Protein AF-A0A1A9BYQ0-F1 (afdb_monomer_lite)

pLDDT: mean 74.85, std 18.42, range [38.62, 95.31]

Structure (mmCIF, N/CA/C/O backbone):
data_AF-A0A1A9BYQ0-F1
#
_entry.id   AF-A0A1A9BYQ0-F1
#
loop_
_atom_site.group_PDB
_atom_site.id
_atom_site.type_symbol
_atom_site.label_atom_id
_atom_site.label_alt_id
_atom_site.label_comp_id
_atom_site.label_asym_id
_atom_site.label_entity_id
_atom_site.label_seq_id
_atom_site.pdbx_PDB_ins_code
_atom_site.Cartn_x
_atom_site.Cartn_y
_atom_site.Cartn_z
_atom_site.occupancy
_atom_site.B_iso_or_equiv
_atom_site.auth_seq_id
_atom_site.auth_comp_id
_atom_site.auth_asym_id
_atom_site.auth_atom_id
_atom_site.pdbx_PDB_model_num
ATOM 1 N N . ASP A 1 1 ? -4.574 -21.625 15.231 1.00 45.34 1 ASP A N 1
ATOM 2 C CA . ASP A 1 1 ? -4.246 -20.216 15.518 1.00 45.34 1 ASP A CA 1
ATOM 3 C C . ASP A 1 1 ? -4.787 -19.283 14.450 1.00 45.34 1 ASP A C 1
ATOM 5 O O . ASP A 1 1 ? -4.085 -18.924 13.515 1.00 45.34 1 ASP A O 1
ATOM 9 N N . ASP A 1 2 ? -6.066 -18.921 14.570 1.00 49.47 2 ASP A N 1
ATOM 10 C CA . ASP A 1 2 ? -6.800 -18.115 13.575 1.00 49.47 2 ASP A CA 1
ATOM 11 C C . ASP A 1 2 ? -6.909 -16.617 13.935 1.00 49.47 2 ASP A C 1
ATOM 13 O O . ASP A 1 2 ? -7.508 -15.817 13.204 1.00 49.47 2 ASP A O 1
ATOM 17 N N . GLU A 1 3 ? -6.277 -16.209 15.036 1.00 58.03 3 GLU A N 1
ATOM 18 C CA . GLU A 1 3 ? -6.452 -14.891 15.655 1.00 58.03 3 GLU A CA 1
ATOM 19 C C . GLU A 1 3 ? -5.211 -13.990 15.553 1.00 58.03 3 GLU A C 1
ATOM 21 O O . GLU A 1 3 ? -4.995 -13.104 16.376 1.00 58.03 3 GLU A O 1
ATOM 26 N N . HIS A 1 4 ? -4.355 -14.172 14.543 1.00 56.97 4 HIS A N 1
ATOM 27 C CA . HIS A 1 4 ? -3.318 -13.167 14.313 1.00 56.97 4 HIS A CA 1
ATOM 28 C C . HIS A 1 4 ? -3.920 -11.931 13.633 1.00 56.97 4 HIS A C 1
ATOM 30 O O . HIS A 1 4 ? -4.096 -11.881 12.413 1.00 56.97 4 HIS A O 1
ATOM 36 N N . VAL A 1 5 ? -4.248 -10.927 14.445 1.00 65.75 5 VAL A N 1
ATOM 37 C CA . VAL A 1 5 ? -4.608 -9.581 13.995 1.00 65.75 5 VAL A CA 1
ATOM 38 C C . VAL A 1 5 ? -3.317 -8.821 13.697 1.00 65.75 5 VAL A C 1
ATOM 40 O O . VAL A 1 5 ? -2.639 -8.328 14.601 1.00 65.75 5 VAL A O 1
ATOM 43 N N . GLY A 1 6 ? -2.963 -8.729 12.414 1.00 82.81 6 GLY A N 1
ATOM 44 C CA . GLY A 1 6 ? -1.803 -7.959 11.977 1.00 82.81 6 GLY A CA 1
ATOM 45 C C . GLY A 1 6 ? -2.012 -6.478 12.288 1.00 82.81 6 GLY A C 1
ATOM 46 O O . GLY A 1 6 ? -2.966 -5.873 11.784 1.00 82.81 6 GLY A O 1
ATOM 47 N N . ARG A 1 7 ? -1.136 -5.911 13.125 1.00 90.25 7 ARG A N 1
ATOM 48 C CA . ARG A 1 7 ? -1.048 -4.466 13.370 1.00 90.25 7 ARG A CA 1
ATOM 49 C C . ARG A 1 7 ? -0.130 -3.830 12.338 1.00 90.25 7 ARG A C 1
ATOM 51 O O . ARG A 1 7 ? 0.960 -4.335 12.079 1.00 90.25 7 ARG A O 1
ATOM 58 N N . VAL A 1 8 ? -0.560 -2.709 11.774 1.00 91.62 8 VAL A N 1
ATOM 59 C CA . VAL A 1 8 ? 0.196 -1.986 10.753 1.00 91.62 8 VAL A CA 1
ATOM 60 C C . VAL A 1 8 ? 0.106 -0.482 10.996 1.00 91.62 8 VAL A C 1
ATOM 62 O O . VAL A 1 8 ? -0.965 0.038 11.299 1.00 91.62 8 VAL A O 1
ATOM 65 N N . SER A 1 9 ? 1.229 0.224 10.891 1.00 92.88 9 SER A N 1
ATOM 66 C CA . SER A 1 9 ? 1.275 1.681 11.040 1.00 92.88 9 SER A CA 1
ATOM 67 C C . SER A 1 9 ? 1.491 2.369 9.695 1.00 92.88 9 SER A C 1
ATOM 69 O O . SER A 1 9 ? 2.138 1.824 8.796 1.00 92.88 9 SER A O 1
ATOM 71 N N . VAL A 1 10 ? 0.976 3.595 9.568 1.00 92.06 10 VAL A N 1
ATOM 72 C CA . VAL A 1 10 ? 1.176 4.444 8.378 1.00 92.06 10 VAL A CA 1
ATOM 73 C C . VAL A 1 10 ? 2.663 4.656 8.105 1.00 92.06 10 VAL A C 1
ATOM 75 O O . VAL A 1 10 ? 3.100 4.558 6.961 1.00 92.06 10 VAL A O 1
ATOM 78 N N . GLN A 1 11 ? 3.445 4.905 9.157 1.00 89.88 11 GLN A N 1
ATOM 79 C CA . GLN A 1 11 ? 4.887 5.111 9.055 1.00 89.88 11 GLN A CA 1
ATOM 80 C C . GLN A 1 11 ? 5.609 3.881 8.510 1.00 89.88 11 GLN A C 1
ATOM 82 O O . GLN A 1 11 ? 6.438 4.018 7.610 1.00 89.88 11 GLN A O 1
ATOM 87 N N . LYS A 1 12 ? 5.272 2.684 9.007 1.00 90.62 12 LYS A N 1
ATOM 88 C CA . LYS A 1 12 ? 5.883 1.447 8.523 1.00 90.62 12 LYS A CA 1
ATOM 89 C C . LYS A 1 12 ? 5.591 1.244 7.037 1.00 90.62 12 LYS A C 1
ATOM 91 O O . LYS A 1 12 ? 6.511 0.980 6.274 1.00 90.62 12 LYS A O 1
ATOM 96 N N . VAL A 1 13 ? 4.338 1.428 6.618 1.00 92.94 13 VAL A N 1
ATOM 97 C CA . VAL A 1 13 ? 3.953 1.262 5.208 1.00 92.94 13 VAL A CA 1
ATOM 98 C C . VAL A 1 13 ? 4.631 2.291 4.307 1.00 92.94 13 VAL A C 1
ATOM 100 O O . VAL A 1 13 ? 5.132 1.919 3.252 1.00 92.94 13 VAL A O 1
ATOM 103 N N . ASP A 1 14 ? 4.698 3.563 4.708 1.00 91.19 14 ASP A N 1
ATOM 104 C CA . ASP A 1 14 ? 5.407 4.590 3.928 1.00 91.19 14 ASP A CA 1
ATOM 105 C C . ASP A 1 14 ? 6.894 4.238 3.741 1.00 91.19 14 ASP A C 1
ATOM 107 O O . ASP A 1 14 ? 7.432 4.363 2.636 1.00 91.19 14 ASP A O 1
ATOM 111 N N . GLY A 1 15 ? 7.541 3.749 4.805 1.00 90.81 15 GLY A N 1
ATOM 112 C CA . GLY A 1 15 ? 8.925 3.278 4.771 1.00 90.81 15 GLY A CA 1
ATOM 113 C C . GLY A 1 15 ? 9.117 2.065 3.859 1.00 90.81 15 GLY A C 1
ATOM 114 O O . GLY A 1 15 ? 9.998 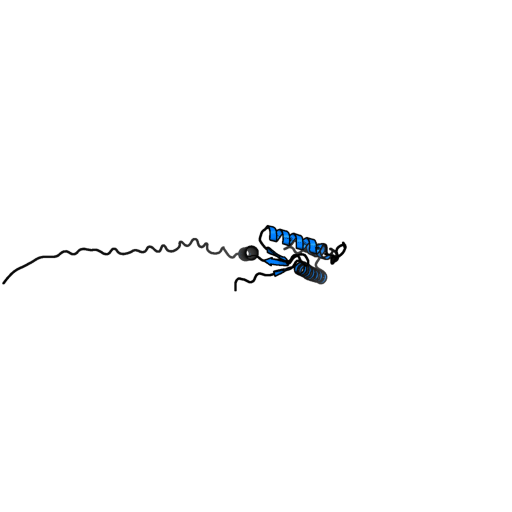2.082 2.998 1.00 90.81 15 GLY A O 1
ATOM 115 N N . ASP A 1 16 ? 8.263 1.051 3.998 1.00 92.75 16 ASP A N 1
ATOM 116 C CA . ASP A 1 16 ? 8.306 -0.170 3.190 1.00 92.75 16 ASP A CA 1
ATOM 117 C C . ASP A 1 16 ? 8.119 0.152 1.698 1.00 92.75 16 ASP A C 1
ATOM 119 O O . ASP A 1 16 ? 8.939 -0.244 0.870 1.00 92.75 16 ASP A O 1
ATOM 123 N N . VAL A 1 17 ? 7.097 0.941 1.338 1.00 92.19 17 VAL A N 1
ATOM 124 C CA . VAL A 1 17 ? 6.837 1.344 -0.058 1.00 92.19 17 VAL A CA 1
ATOM 125 C C . VAL A 1 17 ? 8.043 2.073 -0.648 1.00 92.19 17 VAL A C 1
ATOM 127 O O . VAL A 1 17 ? 8.434 1.805 -1.785 1.00 92.19 17 VAL A O 1
ATOM 130 N N . ARG A 1 18 ? 8.685 2.960 0.120 1.00 90.88 18 ARG A N 1
ATOM 131 C CA . ARG A 1 18 ? 9.8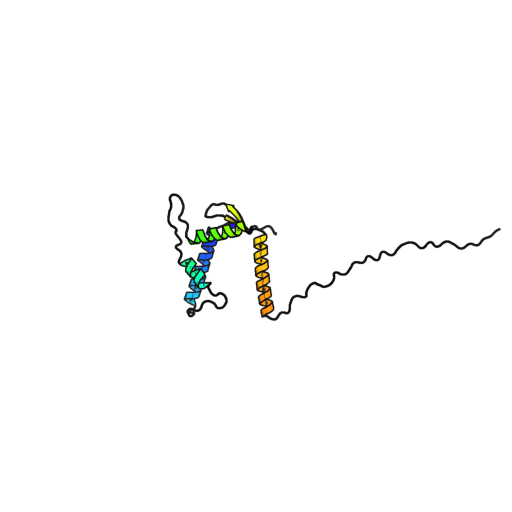94 3.665 -0.323 1.00 90.88 18 ARG A CA 1
ATOM 132 C C . ARG A 1 18 ? 11.085 2.724 -0.507 1.00 90.88 18 ARG A C 1
ATOM 134 O O . ARG A 1 18 ? 11.830 2.876 -1.479 1.00 90.88 18 ARG A O 1
ATOM 141 N N . ALA A 1 19 ? 11.269 1.760 0.393 1.00 91.50 19 ALA A N 1
ATOM 142 C CA . ALA A 1 19 ? 12.321 0.756 0.281 1.00 91.50 19 ALA A CA 1
ATOM 143 C C . ALA A 1 19 ? 12.128 -0.097 -0.981 1.00 91.50 19 ALA A C 1
ATOM 145 O O . ALA A 1 19 ? 13.056 -0.221 -1.784 1.00 91.50 19 ALA A O 1
ATOM 146 N N . TYR A 1 20 ? 10.911 -0.592 -1.222 1.00 93.94 20 TYR A N 1
ATOM 147 C CA . TYR A 1 20 ? 10.590 -1.357 -2.426 1.00 93.94 20 TYR A CA 1
ATOM 148 C C . TYR A 1 20 ? 10.749 -0.530 -3.701 1.00 93.94 20 TYR A C 1
ATOM 150 O O . TYR A 1 20 ? 11.389 -0.993 -4.642 1.00 93.94 20 TYR A O 1
ATOM 158 N N . ALA A 1 21 ? 10.262 0.713 -3.723 1.00 91.06 21 ALA A N 1
ATOM 159 C CA . ALA A 1 21 ? 10.443 1.612 -4.861 1.00 91.06 21 ALA A CA 1
ATOM 160 C C . ALA A 1 21 ? 11.931 1.859 -5.167 1.00 91.06 21 ALA A C 1
ATOM 162 O O . ALA A 1 21 ? 12.327 1.884 -6.328 1.00 91.06 21 ALA A O 1
ATOM 163 N N . THR A 1 22 ? 12.776 1.969 -4.138 1.00 90.88 22 THR A N 1
ATOM 164 C CA . THR A 1 22 ? 14.232 2.109 -4.307 1.00 90.88 22 THR A CA 1
ATOM 165 C C . THR A 1 22 ? 14.858 0.842 -4.895 1.00 90.88 22 THR A C 1
ATOM 167 O O . THR A 1 22 ? 15.740 0.932 -5.745 1.00 90.88 22 THR A O 1
ATOM 170 N N . VAL A 1 23 ? 14.416 -0.346 -4.469 1.00 92.81 23 VAL A N 1
ATOM 171 C CA . VAL A 1 23 ? 14.869 -1.619 -5.056 1.00 92.81 23 VAL A CA 1
ATOM 172 C C . VAL A 1 23 ? 14.459 -1.716 -6.525 1.00 92.81 23 VAL A C 1
ATOM 174 O O . VAL A 1 23 ? 15.276 -2.125 -7.347 1.00 92.81 23 VAL A O 1
ATOM 177 N N . LEU A 1 24 ? 13.230 -1.315 -6.863 1.00 89.69 24 LEU A N 1
ATOM 178 C CA . LEU A 1 24 ? 12.747 -1.282 -8.245 1.00 89.69 24 LEU A CA 1
ATOM 179 C C . LEU A 1 24 ? 13.574 -0.323 -9.104 1.00 89.69 24 LEU A C 1
ATOM 181 O O . LEU A 1 24 ? 14.023 -0.715 -10.175 1.00 89.69 24 LEU A O 1
ATOM 185 N N . GLU A 1 25 ? 13.867 0.878 -8.602 1.00 88.94 25 GLU A N 1
ATOM 186 C CA . GLU A 1 25 ? 14.699 1.853 -9.312 1.00 88.94 25 GLU A CA 1
ATOM 187 C C . GLU A 1 25 ? 16.125 1.332 -9.543 1.00 88.94 25 GLU A C 1
ATOM 189 O O . GLU A 1 25 ? 16.665 1.462 -10.638 1.00 88.94 25 GLU A O 1
ATOM 194 N N . ARG A 1 26 ? 16.726 0.665 -8.547 1.00 89.81 26 ARG A N 1
ATOM 195 C CA . ARG A 1 26 ? 18.048 0.034 -8.705 1.00 89.81 26 ARG A CA 1
ATOM 196 C C . ARG A 1 26 ? 18.038 -1.079 -9.746 1.00 89.81 26 ARG A C 1
ATOM 198 O O . ARG A 1 26 ? 18.989 -1.189 -10.510 1.00 89.81 26 ARG A O 1
ATOM 205 N N . ARG A 1 27 ? 16.993 -1.912 -9.767 1.00 87.81 27 ARG A N 1
ATOM 206 C CA . ARG A 1 27 ? 16.848 -2.984 -10.764 1.00 87.81 27 ARG A CA 1
ATOM 207 C C . ARG A 1 27 ? 16.672 -2.413 -12.166 1.00 87.81 27 ARG A C 1
ATOM 209 O O . ARG A 1 27 ? 17.324 -2.904 -13.075 1.00 87.81 27 ARG A O 1
ATOM 216 N N . ALA A 1 28 ? 15.858 -1.369 -12.317 1.00 84.62 28 ALA A N 1
ATOM 217 C CA . ALA A 1 28 ? 15.671 -0.683 -13.592 1.00 84.62 28 ALA A CA 1
ATOM 218 C C . ALA A 1 28 ? 16.990 -0.077 -14.102 1.00 84.62 28 ALA A C 1
ATOM 220 O O . ALA A 1 28 ? 17.370 -0.317 -15.241 1.00 84.62 28 ALA A O 1
ATOM 221 N N . ALA A 1 29 ? 17.739 0.619 -13.238 1.00 83.81 29 ALA A N 1
ATOM 222 C CA . ALA A 1 29 ? 19.038 1.195 -13.592 1.00 83.81 29 ALA A CA 1
ATOM 223 C C . ALA A 1 29 ? 20.107 0.140 -13.936 1.00 83.81 29 ALA A C 1
ATOM 225 O O . ALA A 1 29 ? 20.970 0.393 -14.767 1.00 83.81 29 ALA A O 1
ATOM 226 N N . ALA A 1 30 ? 20.069 -1.035 -13.297 1.00 83.00 30 ALA A N 1
ATOM 227 C CA . ALA A 1 30 ? 21.029 -2.112 -13.543 1.00 83.00 30 ALA A CA 1
ATOM 228 C C . ALA A 1 30 ? 20.748 -2.910 -14.823 1.00 83.00 30 ALA A C 1
ATOM 230 O O . ALA A 1 30 ? 21.642 -3.594 -15.314 1.00 83.00 30 ALA A O 1
ATOM 231 N N . ALA A 1 31 ? 19.514 -2.879 -15.324 1.00 75.00 31 ALA A N 1
ATOM 232 C CA . ALA A 1 31 ? 19.109 -3.729 -16.431 1.00 75.00 31 ALA A CA 1
ATOM 233 C C . ALA A 1 31 ? 19.443 -3.136 -17.815 1.00 75.00 31 ALA A C 1
ATOM 235 O O . ALA A 1 31 ? 19.342 -3.871 -18.789 1.00 75.00 31 ALA A O 1
ATOM 236 N N . ASP A 1 32 ? 19.822 -1.849 -17.915 1.00 61.41 32 ASP A N 1
ATOM 237 C CA . ASP A 1 32 ? 19.963 -1.096 -19.186 1.00 61.41 32 ASP A CA 1
ATOM 238 C C . ASP A 1 32 ? 18.776 -1.323 -20.146 1.00 61.41 32 ASP A C 1
ATOM 240 O O . ASP A 1 32 ? 18.894 -1.252 -21.367 1.00 61.41 32 ASP A O 1
ATOM 244 N N . VAL A 1 33 ? 17.618 -1.686 -19.579 1.00 57.41 33 VAL A N 1
ATOM 245 C CA . VAL A 1 33 ? 16.425 -2.030 -20.341 1.00 57.41 33 VAL A CA 1
ATOM 246 C C . VAL A 1 33 ? 15.889 -0.722 -20.879 1.00 57.41 33 VAL A C 1
ATOM 248 O O . VAL A 1 33 ? 15.583 0.199 -20.116 1.00 57.41 33 VAL A O 1
ATOM 251 N N . ASP A 1 34 ? 15.830 -0.674 -22.206 1.00 49.66 34 ASP A N 1
ATOM 252 C CA . ASP A 1 34 ? 15.080 0.294 -22.984 1.00 49.66 34 ASP A CA 1
ATOM 253 C C . ASP A 1 34 ? 13.762 0.641 -22.287 1.00 49.66 34 ASP A C 1
ATOM 255 O O . ASP A 1 34 ? 13.154 -0.180 -21.606 1.00 49.66 34 ASP A O 1
ATOM 259 N N . THR A 1 35 ? 13.362 1.889 -22.458 1.00 52.78 35 THR A N 1
ATOM 260 C CA . THR A 1 35 ? 12.422 2.705 -21.678 1.00 52.78 35 THR A CA 1
ATOM 261 C C . THR A 1 35 ? 10.966 2.212 -21.734 1.00 52.78 35 THR A C 1
ATOM 263 O O . THR A 1 35 ? 10.034 3.003 -21.581 1.00 52.78 35 THR A O 1
ATOM 266 N N . ASP A 1 36 ? 10.749 0.926 -21.987 1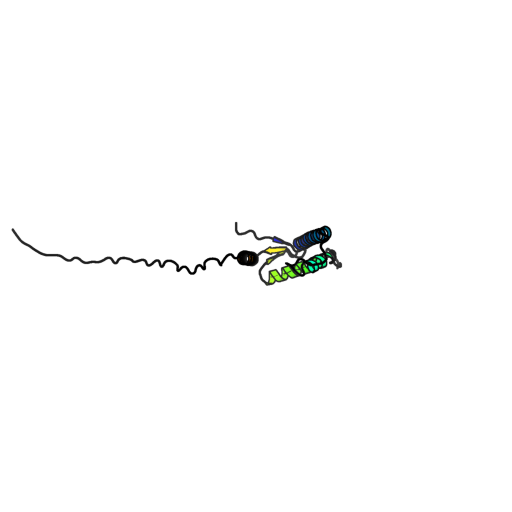.00 52.81 36 ASP A N 1
ATOM 267 C CA . ASP A 1 36 ? 9.444 0.315 -22.092 1.00 52.81 36 ASP A CA 1
ATOM 268 C C . ASP A 1 36 ? 8.987 -0.221 -20.728 1.00 52.81 36 ASP A C 1
ATOM 270 O O . ASP A 1 36 ? 9.636 -1.084 -20.123 1.00 52.81 36 ASP A O 1
ATOM 274 N N . PRO A 1 37 ? 7.845 0.276 -20.217 1.00 56.00 37 PRO A N 1
ATOM 275 C CA . PRO A 1 37 ? 7.296 -0.193 -18.960 1.00 56.00 37 PRO A CA 1
ATOM 276 C C . PRO A 1 37 ? 7.002 -1.698 -19.047 1.00 56.00 37 PRO A C 1
ATOM 278 O O . PRO A 1 37 ? 6.604 -2.191 -20.105 1.00 56.00 37 PRO A O 1
ATOM 281 N N . PRO A 1 38 ? 7.132 -2.447 -17.935 1.00 58.16 38 PRO A N 1
ATOM 282 C CA . PRO A 1 38 ? 6.909 -3.887 -17.934 1.00 58.16 38 PRO A CA 1
ATOM 283 C C . PRO A 1 38 ? 5.535 -4.218 -18.529 1.00 58.16 38 PRO A C 1
ATOM 285 O O . PRO A 1 38 ? 4.510 -3.748 -18.031 1.00 58.16 38 PRO A O 1
ATOM 288 N N . ALA A 1 39 ? 5.517 -5.047 -19.579 1.00 56.03 39 ALA A N 1
ATOM 289 C CA . ALA A 1 39 ? 4.322 -5.355 -20.373 1.00 56.03 39 ALA A CA 1
ATOM 290 C C . ALA A 1 39 ? 3.143 -5.904 -19.541 1.00 56.03 39 ALA A C 1
ATOM 292 O O . ALA A 1 39 ? 1.986 -5.746 -19.920 1.00 56.03 39 ALA A O 1
ATOM 293 N N . GLY A 1 40 ? 3.425 -6.509 -18.380 1.00 61.12 40 GLY A N 1
ATOM 294 C CA . GLY A 1 40 ? 2.417 -7.018 -17.444 1.00 61.12 40 GLY A CA 1
ATOM 295 C C . GLY A 1 40 ? 1.878 -5.998 -16.432 1.00 61.12 40 GLY A C 1
ATOM 296 O O . GLY A 1 40 ? 1.003 -6.336 -15.642 1.00 61.12 40 GLY A O 1
ATOM 297 N N . SER A 1 41 ? 2.398 -4.767 -16.381 1.00 61.62 41 SER A N 1
ATOM 298 C CA . SER A 1 41 ? 1.959 -3.738 -15.421 1.00 61.62 41 SER A CA 1
ATOM 299 C C . SER A 1 41 ? 2.195 -2.313 -15.950 1.00 61.62 41 SER A C 1
ATOM 301 O O . SER A 1 41 ? 3.009 -1.563 -15.391 1.00 61.62 41 SER A O 1
ATOM 303 N N . PRO A 1 42 ? 1.479 -1.906 -17.017 1.00 62.62 42 PRO A N 1
ATOM 304 C CA . PRO A 1 42 ? 1.582 -0.557 -17.560 1.00 62.62 42 PRO A CA 1
ATOM 305 C C . PRO A 1 42 ? 1.234 0.476 -16.477 1.00 62.62 42 PRO A C 1
ATOM 307 O O . PRO A 1 42 ? 0.162 0.446 -15.877 1.00 62.62 42 PRO A O 1
ATOM 310 N N . GLY A 1 43 ? 2.170 1.386 -16.196 1.00 75.00 43 GLY A N 1
ATOM 311 C CA . GLY A 1 43 ? 2.007 2.464 -15.212 1.00 75.00 43 GLY A CA 1
ATOM 312 C C . GLY A 1 43 ? 2.662 2.231 -13.847 1.00 75.00 43 GLY A C 1
ATOM 313 O O . GLY A 1 43 ? 2.811 3.197 -13.097 1.00 75.00 43 GLY A O 1
ATOM 314 N N . LEU A 1 44 ? 3.130 1.016 -13.531 1.00 82.94 44 LEU A N 1
ATOM 315 C CA . LEU A 1 44 ? 3.819 0.743 -12.260 1.00 82.94 44 LEU A CA 1
ATOM 316 C C . LEU A 1 44 ? 5.095 1.593 -12.119 1.00 82.94 44 LEU A C 1
ATOM 318 O O . LEU A 1 44 ? 5.336 2.182 -11.064 1.00 82.94 44 LEU A O 1
ATOM 322 N N . GLU A 1 45 ? 5.840 1.751 -13.216 1.00 83.44 45 GLU A N 1
ATOM 323 C CA . GLU A 1 45 ? 7.049 2.580 -13.286 1.00 83.44 45 GLU A CA 1
ATOM 324 C C . GLU A 1 45 ? 6.796 4.050 -12.992 1.00 83.44 45 GLU A C 1
ATOM 326 O O . GLU A 1 45 ? 7.457 4.663 -12.146 1.00 83.44 45 GLU A O 1
ATOM 331 N N . GLY A 1 46 ? 5.769 4.604 -13.633 1.00 83.69 46 GLY A N 1
ATOM 332 C CA . GLY A 1 46 ? 5.324 5.962 -13.363 1.00 83.69 46 GLY A CA 1
ATOM 333 C C . GLY A 1 46 ? 4.959 6.153 -11.891 1.00 83.69 46 GLY A C 1
ATOM 334 O O . GLY A 1 46 ? 5.307 7.181 -11.304 1.00 83.69 46 GLY A O 1
ATOM 335 N N . LEU A 1 47 ? 4.316 5.155 -11.275 1.00 87.38 47 LEU A N 1
ATOM 336 C CA . LEU A 1 47 ? 3.894 5.198 -9.877 1.00 87.38 47 LEU A CA 1
ATOM 337 C C . LEU A 1 47 ? 5.075 5.164 -8.898 1.00 87.38 47 LEU A C 1
ATOM 339 O O . LEU A 1 47 ? 5.143 6.048 -8.038 1.00 87.38 47 LEU A O 1
ATOM 343 N N . TRP A 1 48 ? 6.020 4.218 -9.011 1.00 88.12 48 TRP A N 1
ATOM 344 C CA . TRP A 1 48 ? 7.144 4.168 -8.060 1.00 88.12 48 TRP A CA 1
ATOM 345 C C . TRP A 1 48 ? 8.072 5.375 -8.219 1.00 88.12 48 TRP A C 1
AT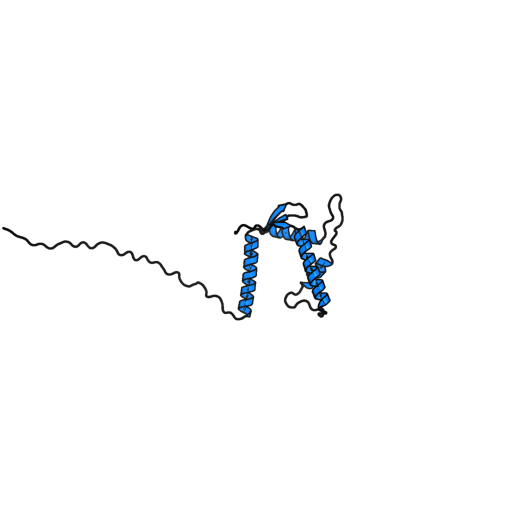OM 347 O O . TRP A 1 48 ? 8.486 5.959 -7.214 1.00 88.12 48 TRP A O 1
ATOM 357 N N . ARG A 1 49 ? 8.322 5.842 -9.452 1.00 88.38 49 ARG A N 1
ATOM 358 C CA . ARG A 1 49 ? 9.110 7.064 -9.686 1.00 88.38 49 ARG A CA 1
ATOM 359 C C . ARG A 1 49 ? 8.406 8.302 -9.139 1.00 88.38 49 ARG A C 1
ATOM 361 O O . ARG A 1 49 ? 9.045 9.152 -8.520 1.00 88.38 49 ARG A O 1
ATOM 368 N N . ALA A 1 50 ? 7.086 8.413 -9.307 1.00 87.25 50 ALA A N 1
ATOM 369 C CA . ALA A 1 50 ? 6.312 9.498 -8.706 1.00 87.25 50 ALA A CA 1
ATOM 370 C C . ALA A 1 50 ? 6.337 9.455 -7.171 1.00 87.25 50 ALA A C 1
ATOM 372 O O . ALA A 1 50 ? 6.367 10.513 -6.538 1.00 87.25 50 ALA A O 1
ATOM 373 N N . TYR A 1 51 ? 6.349 8.262 -6.571 1.00 87.88 51 TYR A N 1
ATOM 374 C CA . TYR A 1 51 ? 6.479 8.092 -5.125 1.00 87.88 51 TYR A CA 1
ATOM 375 C C . TYR A 1 51 ? 7.853 8.551 -4.620 1.00 87.88 51 TYR A C 1
ATOM 377 O O . TYR A 1 51 ? 7.928 9.319 -3.662 1.00 87.88 51 TYR A O 1
ATOM 385 N N . LEU A 1 52 ? 8.934 8.147 -5.299 1.00 87.94 52 LEU A N 1
ATOM 386 C CA . LEU A 1 52 ? 10.306 8.522 -4.941 1.00 87.94 52 LEU A CA 1
ATOM 387 C C . LEU A 1 52 ? 10.568 10.026 -5.084 1.00 87.94 52 LEU A C 1
ATOM 389 O O . LEU A 1 52 ? 11.211 10.605 -4.210 1.00 87.94 52 LEU A O 1
ATOM 393 N N . ARG A 1 53 ? 10.028 10.675 -6.128 1.00 87.12 53 ARG A N 1
ATOM 394 C CA . ARG A 1 53 ? 10.165 12.130 -6.342 1.00 87.12 53 ARG A CA 1
ATOM 395 C C . ARG A 1 53 ? 9.522 12.981 -5.243 1.00 87.12 53 ARG A C 1
ATOM 397 O O . ARG A 1 53 ? 9.879 14.147 -5.091 1.00 87.12 53 ARG A O 1
ATOM 404 N N . ARG A 1 54 ? 8.547 12.451 -4.497 1.00 83.94 54 ARG A N 1
ATOM 405 C CA . ARG A 1 54 ? 7.882 13.204 -3.424 1.00 83.94 54 ARG A CA 1
ATOM 406 C C . ARG A 1 54 ? 8.806 13.327 -2.214 1.00 83.94 54 ARG A C 1
ATOM 408 O O . ARG A 1 54 ? 9.253 12.320 -1.657 1.00 83.94 54 ARG A O 1
ATOM 415 N N . ASN A 1 55 ? 9.035 14.575 -1.798 1.00 65.19 55 ASN A N 1
ATOM 416 C CA . ASN A 1 55 ? 9.934 14.917 -0.701 1.00 65.19 55 ASN A CA 1
ATOM 417 C C . ASN A 1 55 ? 9.525 14.187 0.603 1.00 65.19 55 ASN A C 1
ATOM 419 O O . ASN A 1 55 ? 8.361 14.294 1.017 1.00 65.19 55 ASN A O 1
ATOM 423 N N . PRO A 1 56 ? 10.446 13.444 1.247 1.00 57.97 56 PRO A N 1
ATOM 424 C CA . PRO A 1 56 ? 10.209 12.778 2.528 1.00 57.97 56 PRO A CA 1
ATOM 425 C C . PRO A 1 56 ? 9.981 13.736 3.709 1.00 57.97 56 PRO A C 1
ATOM 427 O O . PRO A 1 56 ? 9.538 13.284 4.758 1.00 57.97 56 PRO A O 1
ATOM 430 N N . THR A 1 57 ? 10.223 15.042 3.576 1.00 58.12 57 THR A N 1
ATOM 431 C CA . THR A 1 57 ? 9.918 16.031 4.622 1.00 58.12 57 THR A CA 1
ATOM 432 C C . THR A 1 57 ? 8.840 17.005 4.140 1.00 58.12 57 THR A C 1
ATOM 434 O O . THR A 1 57 ? 8.981 17.679 3.121 1.00 58.12 57 THR A O 1
ATOM 437 N N . GLY A 1 58 ? 7.702 17.040 4.840 1.00 56.25 58 GLY A N 1
ATOM 438 C CA . GLY A 1 58 ? 6.644 18.026 4.591 1.00 56.25 58 GLY A CA 1
ATOM 439 C C . GLY A 1 58 ? 6.883 19.341 5.331 1.00 56.25 58 GLY A C 1
ATOM 440 O O . GLY A 1 58 ? 7.746 19.438 6.197 1.00 56.25 58 GLY A O 1
ATOM 441 N N . ARG A 1 59 ? 6.109 20.373 4.982 1.00 50.50 59 ARG A N 1
ATOM 442 C CA . ARG A 1 59 ? 6.209 21.721 5.564 1.00 50.50 59 ARG A CA 1
ATOM 443 C C . ARG A 1 59 ? 5.809 21.708 7.045 1.00 50.50 59 ARG A C 1
ATOM 445 O O . ARG A 1 59 ? 4.802 21.104 7.403 1.00 50.50 59 ARG A O 1
ATOM 452 N N . THR A 1 60 ? 6.599 22.377 7.880 1.00 48.81 60 THR A N 1
ATOM 453 C CA . THR A 1 60 ? 6.379 22.515 9.324 1.00 48.81 60 THR A CA 1
ATOM 454 C C . THR A 1 60 ? 5.189 23.427 9.605 1.00 48.81 60 THR A C 1
ATOM 456 O O . THR A 1 60 ? 5.145 24.541 9.084 1.00 48.81 60 THR A O 1
ATOM 459 N N . ASP A 1 61 ? 4.294 23.000 10.487 1.00 44.81 61 ASP A N 1
ATOM 460 C CA . ASP A 1 61 ? 3.515 23.921 11.310 1.00 44.81 61 ASP A CA 1
ATOM 461 C C . ASP A 1 61 ? 3.738 23.517 12.771 1.00 44.81 61 ASP A C 1
ATOM 463 O O . ASP A 1 61 ? 3.938 22.331 13.052 1.00 44.81 61 ASP A O 1
ATOM 467 N N . LYS A 1 62 ? 3.860 24.515 13.647 1.00 52.28 62 LYS A N 1
ATOM 468 C CA . LYS A 1 62 ? 4.491 24.432 14.979 1.00 52.28 62 LYS A CA 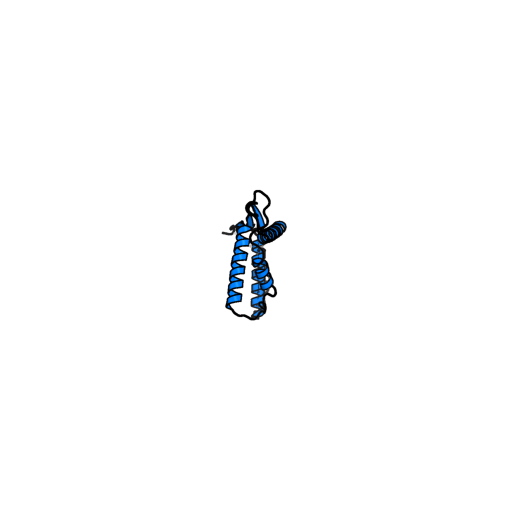1
ATOM 469 C C . LYS A 1 62 ? 4.111 23.167 15.783 1.00 52.28 62 LYS A C 1
ATO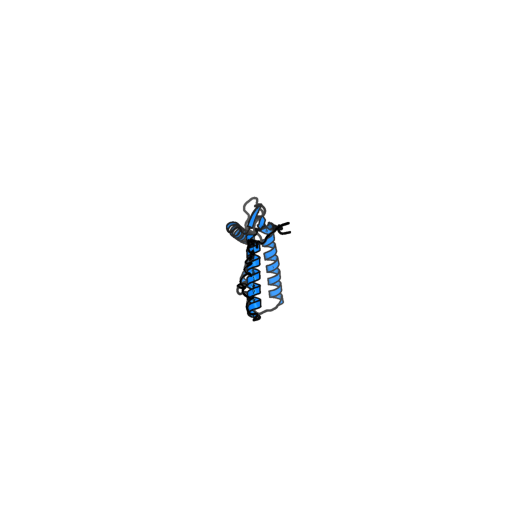M 471 O O . LYS A 1 62 ? 2.954 22.764 15.812 1.00 52.28 62 LYS A O 1
ATOM 476 N N . ASP A 1 63 ? 5.110 22.595 16.464 1.00 47.47 63 ASP A N 1
ATOM 477 C CA . ASP A 1 63 ? 5.039 21.483 17.438 1.00 47.47 63 ASP A CA 1
ATOM 478 C C . ASP A 1 63 ? 4.803 20.040 16.948 1.00 47.47 63 ASP A C 1
ATOM 480 O O . ASP A 1 63 ? 4.630 19.136 17.767 1.00 47.47 63 ASP A O 1
ATOM 484 N N . ARG A 1 64 ? 4.891 19.741 15.643 1.00 57.12 64 ARG A N 1
ATOM 485 C CA . ARG A 1 64 ? 4.870 18.338 15.174 1.00 57.12 64 ARG A CA 1
ATOM 486 C C . ARG A 1 64 ? 5.969 18.024 14.168 1.00 57.12 64 ARG A C 1
ATOM 488 O O . ARG A 1 64 ? 6.250 18.823 13.278 1.00 57.12 64 ARG A O 1
ATOM 495 N N . THR A 1 65 ? 6.545 16.822 14.272 1.00 56.03 65 THR A N 1
ATOM 496 C CA . THR A 1 65 ? 7.486 16.281 13.281 1.00 56.03 65 THR A CA 1
ATOM 497 C C . THR A 1 65 ? 6.889 16.419 11.872 1.00 56.03 65 THR A C 1
ATOM 499 O O . THR A 1 65 ? 5.762 15.954 11.652 1.00 56.03 65 THR A O 1
ATOM 502 N N . PRO A 1 66 ? 7.592 17.061 10.919 1.00 54.12 66 PRO A N 1
ATOM 503 C CA . PRO A 1 66 ? 7.078 17.306 9.577 1.00 54.12 66 PRO A CA 1
ATOM 504 C C . PRO A 1 66 ? 6.731 15.989 8.874 1.00 54.12 66 PRO A C 1
ATOM 506 O O . PRO A 1 66 ? 7.589 15.133 8.675 1.00 54.12 66 PRO A O 1
ATOM 509 N N . ARG A 1 67 ? 5.463 15.819 8.482 1.00 64.50 67 ARG A N 1
ATOM 510 C CA . ARG A 1 67 ? 4.983 14.608 7.795 1.00 64.50 67 ARG A CA 1
ATOM 511 C C . ARG A 1 67 ? 5.115 14.764 6.286 1.00 64.50 67 ARG A C 1
ATOM 513 O O . ARG A 1 67 ? 4.649 15.754 5.730 1.00 64.50 67 ARG A O 1
ATOM 520 N N . SER A 1 68 ? 5.730 13.785 5.629 1.00 71.56 68 SER A N 1
ATOM 521 C CA . SER A 1 68 ? 5.917 13.771 4.176 1.00 71.56 68 SER A CA 1
ATOM 522 C C . SER A 1 68 ? 4.581 13.803 3.416 1.00 71.56 68 SER A C 1
ATOM 524 O O . SER A 1 68 ? 3.536 13.369 3.912 1.00 71.56 68 SER A O 1
ATOM 526 N N . ALA A 1 69 ? 4.605 14.258 2.162 1.00 79.25 69 ALA A N 1
ATOM 527 C CA . ALA A 1 69 ? 3.431 14.176 1.288 1.00 79.25 69 ALA A CA 1
ATOM 528 C C . ALA A 1 69 ? 3.025 12.718 0.974 1.00 79.25 69 ALA A C 1
ATOM 530 O O . ALA A 1 69 ? 1.867 12.460 0.636 1.00 79.25 69 ALA A O 1
ATOM 531 N N . THR A 1 70 ? 3.956 11.761 1.073 1.00 86.06 70 THR A N 1
ATOM 532 C CA . THR A 1 70 ? 3.673 10.327 0.894 1.00 86.06 70 THR A CA 1
ATOM 533 C C . THR A 1 70 ? 2.942 9.751 2.102 1.00 86.06 70 THR A C 1
ATOM 535 O O . THR A 1 70 ? 1.984 9.000 1.946 1.00 86.06 70 THR A O 1
ATOM 538 N N . TYR A 1 71 ? 3.254 10.235 3.299 1.00 88.19 71 TYR A N 1
ATOM 539 C CA . TYR A 1 71 ? 2.564 9.867 4.526 1.00 88.19 71 TYR A CA 1
ATOM 540 C C . TYR A 1 71 ? 1.074 10.229 4.511 1.00 88.19 71 TYR A C 1
ATOM 542 O O . TYR A 1 71 ? 0.223 9.445 4.927 1.00 88.19 71 TYR A O 1
ATOM 550 N N . ALA A 1 72 ? 0.739 11.413 3.989 1.00 86.50 72 ALA A N 1
ATOM 551 C CA . ALA A 1 72 ? -0.649 11.844 3.832 1.00 86.50 72 ALA A CA 1
ATOM 552 C C . ALA A 1 72 ? -1.423 10.967 2.829 1.00 86.50 72 ALA A C 1
ATOM 554 O O . ALA A 1 72 ? -2.600 10.675 3.053 1.00 86.50 72 ALA A O 1
ATOM 555 N N . LEU A 1 73 ? -0.767 10.511 1.753 1.00 89.00 73 LEU A N 1
ATOM 556 C CA . LEU A 1 73 ? -1.352 9.546 0.818 1.00 89.00 73 LEU A CA 1
ATOM 557 C C . LEU A 1 73 ? -1.643 8.209 1.501 1.00 89.00 73 LEU A C 1
ATOM 559 O O . LEU A 1 73 ? -2.762 7.710 1.395 1.00 89.00 73 LEU A O 1
ATOM 563 N N . VAL A 1 74 ? -0.663 7.655 2.221 1.00 91.94 74 VAL A N 1
ATOM 564 C CA . VAL A 1 74 ? -0.812 6.372 2.921 1.00 91.94 74 VAL A CA 1
ATOM 565 C C . VAL A 1 74 ? -1.917 6.470 3.975 1.00 91.94 74 VAL A C 1
ATOM 567 O O . VAL A 1 74 ? -2.808 5.624 4.010 1.00 91.94 74 VAL A O 1
ATOM 570 N N . LYS A 1 75 ? -1.954 7.553 4.761 1.00 92.25 75 LYS A N 1
ATOM 571 C CA . LYS A 1 75 ? -3.042 7.800 5.717 1.00 92.25 75 LYS A CA 1
ATOM 572 C C . LYS A 1 75 ? -4.413 7.859 5.036 1.00 92.25 75 LYS A C 1
ATOM 574 O O . LYS A 1 75 ? -5.369 7.268 5.528 1.00 92.25 75 LYS A O 1
ATOM 579 N N . LYS A 1 76 ? -4.528 8.536 3.888 1.00 93.00 76 LYS A N 1
ATOM 580 C CA . LYS A 1 76 ? -5.785 8.588 3.125 1.00 93.00 76 LYS A CA 1
ATOM 581 C C . LYS A 1 76 ? -6.229 7.193 2.670 1.00 93.00 76 LYS A C 1
ATOM 583 O O . LYS A 1 76 ? -7.421 6.901 2.724 1.00 93.00 76 LYS A O 1
ATOM 588 N N . ALA A 1 77 ? -5.292 6.341 2.253 1.00 94.38 77 ALA A N 1
ATOM 589 C CA . ALA A 1 77 ? -5.590 4.957 1.897 1.00 94.38 77 ALA A CA 1
ATOM 590 C C . ALA A 1 77 ? -6.102 4.160 3.108 1.00 94.38 77 ALA A C 1
ATOM 592 O O . ALA A 1 77 ? -7.134 3.503 3.005 1.00 94.38 77 ALA A O 1
ATOM 593 N N . PHE A 1 78 ? -5.462 4.285 4.274 1.00 95.06 78 PHE A N 1
ATOM 594 C CA . PHE A 1 78 ? -5.938 3.639 5.501 1.00 95.06 78 PHE A CA 1
ATOM 595 C C . PHE A 1 78 ? -7.327 4.109 5.929 1.00 95.06 78 PHE A C 1
ATOM 597 O O . PHE A 1 78 ? -8.171 3.275 6.238 1.00 95.06 78 PHE A O 1
ATOM 604 N N . ASN A 1 79 ? -7.606 5.411 5.858 1.00 94.44 79 ASN A N 1
ATOM 605 C CA . ASN A 1 79 ? -8.947 5.934 6.126 1.00 94.44 79 ASN A CA 1
ATOM 606 C C . ASN A 1 79 ? -9.990 5.330 5.172 1.00 94.44 79 ASN A C 1
ATOM 608 O O . ASN A 1 79 ? -11.108 5.031 5.579 1.00 94.44 79 ASN A O 1
ATOM 612 N N . HIS A 1 80 ? -9.636 5.133 3.899 1.00 95.19 80 HIS A N 1
ATOM 613 C CA . HIS A 1 80 ? -10.525 4.486 2.937 1.00 95.19 80 HIS A CA 1
ATOM 614 C C . HIS A 1 80 ? -10.777 3.009 3.276 1.00 95.19 80 HIS A C 1
ATOM 616 O O . HIS A 1 80 ? -11.906 2.532 3.171 1.00 95.19 80 HIS A O 1
ATOM 622 N N . LEU A 1 81 ? -9.738 2.287 3.704 1.00 94.31 81 LEU A N 1
ATOM 623 C CA . LEU A 1 81 ? -9.855 0.898 4.151 1.00 94.31 81 LEU A CA 1
ATOM 624 C C . LEU A 1 81 ? -10.706 0.782 5.420 1.00 94.31 81 LEU A C 1
ATOM 626 O O . LEU A 1 81 ? -11.524 -0.130 5.528 1.00 94.31 81 LEU A O 1
ATOM 630 N N . GLU A 1 82 ? -10.549 1.717 6.354 1.00 94.56 82 GLU A N 1
ATOM 631 C CA . GLU A 1 82 ? -11.335 1.781 7.585 1.00 94.56 82 GLU A CA 1
ATOM 632 C C . GLU A 1 82 ? -12.816 2.037 7.295 1.00 94.56 82 GLU A C 1
ATOM 634 O O . GLU A 1 82 ? -13.671 1.304 7.785 1.00 94.56 82 GLU A O 1
ATOM 639 N N . GLN A 1 83 ? -13.128 2.993 6.413 1.00 95.31 83 GLN A N 1
ATOM 640 C CA . GLN A 1 83 ? -14.504 3.277 5.979 1.00 95.31 83 GLN A CA 1
ATOM 641 C C . GLN A 1 83 ? -15.203 2.058 5.364 1.00 95.31 83 GLN A C 1
ATOM 643 O O . GLN A 1 83 ? -16.420 1.932 5.453 1.00 95.31 83 GLN A O 1
ATOM 648 N N . ARG A 1 84 ? -14.440 1.154 4.740 1.00 94.38 84 ARG A N 1
ATOM 649 C CA . ARG A 1 84 ? -14.948 -0.095 4.157 1.00 94.38 84 ARG A CA 1
ATOM 650 C C . ARG A 1 84 ? -14.895 -1.289 5.118 1.00 94.38 84 ARG A C 1
ATOM 652 O O . ARG A 1 84 ? -15.244 -2.396 4.722 1.00 94.38 84 ARG A O 1
ATOM 659 N N . GLY A 1 85 ? -14.454 -1.089 6.360 1.00 93.00 85 GLY A N 1
ATOM 660 C CA . GLY A 1 85 ? -14.397 -2.126 7.394 1.00 93.00 85 GLY A CA 1
ATOM 661 C C . GLY A 1 85 ? -13.235 -3.118 7.261 1.00 93.00 85 GLY A C 1
ATOM 662 O O . GLY A 1 85 ? -13.222 -4.140 7.952 1.00 93.00 85 GLY A O 1
ATOM 663 N N . PHE A 1 86 ? -12.251 -2.841 6.399 1.00 92.69 86 PHE A N 1
ATOM 664 C CA . PHE A 1 86 ? -11.080 -3.705 6.202 1.00 92.69 86 PHE A CA 1
ATOM 665 C C . PHE A 1 86 ? -10.073 -3.615 7.347 1.00 92.69 86 PHE A C 1
ATOM 667 O O . PHE A 1 86 ? -9.384 -4.589 7.657 1.00 92.69 86 PHE A O 1
ATOM 674 N N . VAL A 1 87 ? -9.991 -2.451 7.978 1.00 93.94 87 VAL A N 1
ATOM 675 C CA . VAL A 1 87 ? -9.109 -2.192 9.112 1.00 93.94 87 VAL A CA 1
ATOM 676 C C . VAL A 1 87 ? -9.852 -1.395 10.177 1.00 93.94 87 VAL A C 1
ATOM 678 O O . VAL A 1 87 ? -10.881 -0.787 9.895 1.00 93.94 87 VAL A O 1
ATOM 681 N N . ARG A 1 88 ? -9.314 -1.380 11.393 1.00 93.12 88 ARG A N 1
ATOM 682 C CA . ARG A 1 88 ? -9.802 -0.563 12.506 1.00 93.12 88 ARG A CA 1
ATOM 683 C C . ARG A 1 88 ? -8.652 0.246 13.085 1.00 93.12 88 ARG A C 1
ATOM 685 O O . ARG A 1 88 ? -7.617 -0.346 13.395 1.00 93.12 88 ARG A O 1
ATOM 692 N N . ALA A 1 89 ? -8.814 1.557 13.259 1.00 92.44 89 ALA A N 1
ATOM 693 C CA . ALA A 1 89 ? -7.819 2.358 13.962 1.00 92.44 89 ALA A CA 1
ATOM 694 C C . ALA A 1 89 ? -7.668 1.892 15.424 1.00 92.44 89 ALA A C 1
ATOM 696 O O . ALA A 1 89 ? -8.650 1.679 16.137 1.00 92.44 89 ALA A O 1
ATOM 697 N N . THR A 1 90 ? -6.423 1.721 15.866 1.00 92.00 90 THR A N 1
ATOM 698 C CA . THR A 1 90 ? -6.059 1.354 17.247 1.00 92.00 90 THR A CA 1
ATOM 699 C C . THR A 1 90 ? -5.279 2.454 17.961 1.00 92.00 90 THR A C 1
ATOM 701 O O . THR A 1 90 ? -5.261 2.491 19.184 1.00 92.00 90 THR A O 1
ATOM 704 N N . SER A 1 91 ? -4.605 3.328 17.210 1.00 88.75 91 SER A N 1
ATOM 705 C CA . SER A 1 91 ? -3.917 4.520 17.718 1.00 88.75 91 SER A CA 1
ATOM 706 C C . SER A 1 91 ? -3.886 5.581 16.622 1.00 88.75 91 SER A C 1
ATOM 708 O O . SER A 1 91 ? -3.839 5.235 15.444 1.00 88.75 91 SER A O 1
ATOM 710 N N . GLU A 1 92 ? -3.881 6.858 16.999 1.00 82.81 92 GLU A N 1
ATOM 711 C CA . GLU A 1 92 ? -3.712 7.998 16.083 1.00 82.81 92 GLU A CA 1
ATOM 712 C C . GLU A 1 92 ? -2.284 8.574 16.083 1.00 82.81 92 GLU A C 1
ATOM 714 O O . GLU A 1 92 ? -1.965 9.507 15.328 1.00 82.81 92 GLU A O 1
ATOM 719 N N . GLU A 1 93 ? -1.416 8.033 16.938 1.00 78.69 93 GLU A N 1
ATOM 720 C CA . GLU A 1 93 ? -0.010 8.405 17.012 1.00 78.69 93 GLU A CA 1
ATOM 721 C C . GLU A 1 93 ? 0.704 8.059 15.702 1.00 78.69 93 GLU A C 1
ATOM 723 O O . GLU A 1 93 ? 0.323 7.109 15.017 1.00 78.69 93 GLU A O 1
ATOM 728 N N . GLU A 1 94 ? 1.685 8.888 15.313 1.00 72.00 94 GLU A N 1
ATOM 729 C CA . GLU A 1 94 ? 2.434 8.705 14.062 1.00 72.00 94 GLU A CA 1
ATOM 730 C C . GLU A 1 94 ? 1.525 8.309 12.884 1.00 72.00 94 GLU A C 1
ATOM 732 O O . GLU A 1 94 ? 1.676 7.273 12.237 1.00 72.00 94 GLU A O 1
ATOM 737 N N . GLY A 1 95 ? 0.535 9.159 12.598 1.00 75.44 95 GLY A N 1
ATOM 738 C CA . GLY A 1 95 ? -0.308 9.014 11.409 1.00 75.44 95 GLY A CA 1
ATOM 739 C C . GLY A 1 95 ? -1.419 7.987 11.533 1.00 75.44 95 GLY A C 1
ATOM 740 O O . GLY A 1 95 ? -2.404 8.124 10.809 1.00 75.44 95 GLY A O 1
ATOM 741 N N . GLY A 1 96 ? -1.290 7.053 12.468 1.00 88.12 96 GLY A N 1
ATOM 742 C CA . GLY A 1 96 ? -2.269 6.032 12.775 1.00 88.12 96 GLY A CA 1
ATOM 743 C C . GLY A 1 96 ? -1.658 4.635 12.759 1.00 88.12 96 GLY A C 1
ATOM 744 O O . GLY A 1 96 ? -0.866 4.287 11.878 1.00 88.12 96 GLY A O 1
ATOM 745 N N . THR A 1 97 ? -2.070 3.819 13.723 1.00 92.69 97 THR A N 1
ATOM 746 C CA . THR A 1 97 ? -1.885 2.367 13.706 1.00 92.69 97 THR A CA 1
ATOM 747 C C . THR A 1 97 ? -3.242 1.710 13.548 1.00 92.69 97 THR A C 1
ATOM 749 O O . THR A 1 97 ? -4.211 2.118 14.186 1.00 92.69 97 THR A O 1
ATOM 752 N N . TYR A 1 98 ? -3.296 0.692 12.700 1.00 93.75 98 TYR A N 1
ATOM 753 C CA . TYR A 1 98 ? -4.509 0.003 12.308 1.00 93.75 98 TYR A CA 1
ATOM 754 C C . TYR A 1 98 ? -4.361 -1.499 12.540 1.00 93.75 98 TYR A C 1
ATOM 756 O O . TYR A 1 98 ? -3.303 -2.087 12.306 1.00 93.75 98 TYR A O 1
ATOM 764 N N . ALA A 1 99 ? -5.442 -2.127 12.980 1.00 92.88 99 ALA A N 1
ATOM 765 C CA . ALA A 1 99 ? -5.585 -3.571 13.075 1.00 92.88 99 ALA A CA 1
ATOM 766 C C . ALA A 1 99 ? -6.370 -4.089 11.865 1.00 92.88 99 ALA A C 1
ATOM 768 O O . ALA A 1 99 ? -7.422 -3.545 11.523 1.00 92.88 99 ALA A O 1
ATOM 769 N N . THR A 1 100 ? -5.864 -5.134 11.216 1.00 91.50 100 THR A N 1
ATOM 770 C CA . THR A 1 100 ? -6.546 -5.781 10.083 1.00 91.50 100 THR A CA 1
ATOM 771 C C . THR A 1 100 ? -7.768 -6.584 10.531 1.00 91.50 100 THR A C 1
ATOM 773 O O . THR A 1 100 ? -7.757 -7.221 11.581 1.00 91.50 100 THR A O 1
ATOM 776 N N . ASN A 1 101 ? -8.832 -6.563 9.725 1.00 90.56 101 ASN A N 1
ATOM 777 C CA . ASN A 1 101 ? -10.063 -7.312 9.980 1.00 90.56 101 ASN A CA 1
ATOM 778 C C . ASN A 1 101 ? -10.133 -8.598 9.130 1.00 90.56 101 ASN A C 1
ATOM 780 O O . ASN A 1 101 ? -9.428 -8.758 8.131 1.00 90.56 101 ASN A O 1
ATOM 784 N N . VAL A 1 102 ? -11.037 -9.511 9.488 1.00 88.19 102 VAL A N 1
ATOM 785 C CA . VAL A 1 102 ? -11.354 -10.738 8.742 1.00 88.19 102 VAL A CA 1
ATOM 786 C C . VAL A 1 102 ? -11.690 -10.436 7.280 1.00 88.19 102 VAL A C 1
ATOM 788 O O . VAL A 1 102 ? -11.189 -11.128 6.398 1.00 88.19 102 VAL A O 1
ATOM 791 N N . LEU A 1 103 ? -12.458 -9.372 7.014 1.00 87.69 103 LEU A N 1
ATOM 792 C CA . LEU A 1 103 ? -12.828 -8.956 5.654 1.00 87.69 103 LEU A CA 1
ATOM 793 C C . LEU A 1 103 ? -11.611 -8.673 4.769 1.00 87.69 103 LEU A C 1
ATOM 795 O O . LEU A 1 103 ? -11.613 -9.030 3.595 1.00 87.69 103 LEU A O 1
ATOM 799 N N . TYR A 1 104 ? -10.553 -8.084 5.333 1.00 87.56 104 TYR A N 1
ATOM 800 C CA . TYR A 1 104 ? -9.314 -7.838 4.597 1.00 87.56 104 TYR A CA 1
ATOM 801 C C . TYR A 1 104 ? -8.647 -9.153 4.207 1.00 87.56 104 TYR A C 1
ATOM 803 O O . TYR A 1 104 ? -8.308 -9.352 3.046 1.00 87.56 104 TYR A O 1
ATOM 811 N N . ARG A 1 105 ? -8.544 -10.100 5.145 1.00 86.25 105 ARG A N 1
ATOM 812 C CA . ARG A 1 105 ? -7.963 -11.424 4.871 1.00 86.25 105 ARG A CA 1
ATOM 813 C C . ARG A 1 105 ? -8.750 -12.192 3.809 1.00 86.25 105 ARG A C 1
ATOM 815 O O . ARG A 1 105 ? -8.143 -12.785 2.923 1.00 86.25 105 ARG A O 1
ATOM 822 N N . LEU A 1 106 ? -10.082 -12.176 3.893 1.00 90.50 106 LEU A N 1
ATOM 823 C CA . LEU A 1 106 ? -10.946 -12.818 2.900 1.00 90.50 106 LEU A CA 1
ATOM 824 C C . LEU A 1 106 ? -10.761 -12.197 1.517 1.00 90.50 106 LEU A C 1
ATOM 826 O O . LEU A 1 106 ? -10.638 -12.932 0.546 1.00 90.50 106 LEU A O 1
ATOM 830 N N . HIS A 1 107 ? -10.672 -10.870 1.438 1.00 90.69 107 HIS A N 1
ATOM 831 C CA . HIS A 1 107 ? -10.452 -10.180 0.173 1.00 90.69 107 HIS A CA 1
ATOM 832 C C . HIS A 1 107 ? -9.112 -10.551 -0.471 1.00 90.69 107 HIS A C 1
ATOM 834 O O . HIS A 1 107 ? -9.084 -10.889 -1.648 1.00 90.69 107 HIS A O 1
ATOM 840 N N . ILE A 1 108 ? -8.021 -10.570 0.302 1.00 90.00 108 ILE A N 1
ATOM 841 C CA . ILE A 1 108 ? -6.703 -10.973 -0.211 1.00 90.00 108 ILE A CA 1
ATOM 842 C C . ILE A 1 108 ? -6.714 -12.433 -0.685 1.00 90.00 108 ILE A C 1
ATOM 844 O O . ILE A 1 108 ? -6.161 -12.745 -1.735 1.00 90.00 108 ILE A O 1
ATOM 848 N N . ARG A 1 109 ? -7.368 -13.334 0.060 1.00 90.62 109 ARG A N 1
ATOM 849 C CA . ARG A 1 109 ? -7.499 -14.744 -0.343 1.00 90.62 109 ARG A CA 1
ATOM 850 C C . ARG A 1 109 ? -8.317 -14.908 -1.622 1.00 90.62 109 ARG A C 1
ATOM 852 O O . ARG A 1 109 ? -7.930 -15.697 -2.473 1.00 90.62 109 ARG A O 1
ATOM 859 N N . ASP A 1 110 ? -9.413 -14.168 -1.761 1.00 93.62 110 ASP A N 1
ATOM 860 C CA . ASP A 1 110 ? -10.236 -14.160 -2.975 1.00 93.62 110 ASP A CA 1
ATOM 861 C C . ASP A 1 110 ? -9.449 -13.625 -4.181 1.00 93.62 110 ASP A C 1
ATOM 863 O O . ASP A 1 110 ? -9.468 -14.237 -5.244 1.00 93.62 110 ASP A O 1
ATOM 867 N N . GLN A 1 111 ? -8.682 -12.543 -4.014 1.00 92.38 111 GLN A N 1
ATOM 868 C CA . GLN A 1 111 ? -7.800 -12.028 -5.068 1.00 92.38 111 GLN A CA 1
ATOM 869 C C . GLN A 1 111 ? -6.749 -13.061 -5.491 1.00 92.38 111 GLN A C 1
ATOM 871 O O . GLN A 1 111 ? -6.650 -13.365 -6.677 1.00 92.38 111 GLN A O 1
ATOM 876 N N . ALA A 1 112 ? -6.045 -13.670 -4.533 1.00 91.62 112 ALA A N 1
ATOM 877 C CA . ALA A 1 112 ? -5.046 -14.699 -4.820 1.00 91.62 112 ALA A CA 1
ATOM 878 C C . ALA A 1 112 ? -5.659 -15.941 -5.497 1.00 91.62 112 ALA A C 1
ATOM 880 O O . ALA A 1 112 ? -5.078 -16.500 -6.424 1.00 91.62 112 ALA A O 1
ATOM 881 N N . ALA A 1 113 ? -6.856 -16.364 -5.075 1.00 90.75 113 ALA A N 1
ATOM 882 C CA . ALA A 1 113 ? -7.575 -17.464 -5.712 1.00 90.75 113 ALA A CA 1
ATOM 883 C C . ALA A 1 113 ? -7.955 -17.146 -7.166 1.00 90.75 113 ALA A C 1
ATOM 885 O O . ALA A 1 113 ? -7.864 -18.022 -8.024 1.00 90.75 113 ALA A O 1
ATOM 886 N N . ARG A 1 114 ? -8.359 -15.903 -7.457 1.00 90.50 114 ARG A N 1
ATOM 887 C CA . ARG A 1 114 ? -8.675 -15.462 -8.824 1.00 90.50 114 ARG A CA 1
ATOM 888 C C . ARG A 1 114 ? -7.438 -15.431 -9.711 1.00 90.50 114 ARG A C 1
ATOM 890 O O . ARG A 1 114 ? -7.519 -15.918 -10.833 1.00 90.50 114 ARG A O 1
ATOM 897 N N . GLU A 1 115 ? -6.321 -14.907 -9.213 1.00 91.50 115 GLU A N 1
ATOM 898 C CA . GLU A 1 115 ? -5.039 -14.912 -9.931 1.00 91.50 115 GLU A CA 1
ATOM 899 C C . GLU A 1 115 ? -4.603 -16.349 -10.248 1.00 91.50 115 GLU A C 1
ATOM 901 O O . GLU A 1 115 ? -4.368 -16.686 -11.405 1.00 91.50 115 GLU A O 1
ATOM 906 N N . MET A 1 116 ? -4.634 -17.243 -9.255 1.00 91.69 116 MET A N 1
ATOM 907 C CA . MET A 1 116 ? -4.315 -18.660 -9.451 1.00 91.69 116 MET A CA 1
ATOM 908 C C . MET A 1 116 ? -5.245 -19.329 -10.473 1.00 91.69 116 MET A C 1
ATOM 910 O O . MET A 1 116 ? -4.793 -20.092 -11.323 1.00 91.69 116 MET A O 1
ATOM 914 N N . LEU A 1 117 ? -6.552 -19.052 -10.421 1.00 89.00 117 LEU A N 1
ATOM 915 C CA . LEU A 1 117 ? -7.504 -19.597 -11.388 1.00 89.00 117 LEU A CA 1
ATOM 916 C C . LEU A 1 117 ? -7.217 -19.095 -12.812 1.00 89.00 117 LEU A C 1
ATOM 918 O O . LEU A 1 117 ? -7.335 -19.867 -13.762 1.00 89.00 117 LEU A O 1
ATOM 922 N N . GLN A 1 118 ? -6.823 -17.828 -12.964 1.00 90.06 118 GLN A N 1
ATOM 923 C CA . GLN A 1 118 ? -6.410 -17.265 -14.250 1.00 90.06 118 GLN A CA 1
ATOM 924 C C . GLN A 1 118 ? -5.138 -17.934 -14.780 1.00 90.06 118 GLN A C 1
ATOM 926 O O . GLN A 1 118 ? -5.083 -18.268 -15.963 1.00 90.06 118 GLN A O 1
ATOM 931 N N . GLU A 1 119 ? -4.148 -18.185 -13.922 1.00 89.38 119 GLU A N 1
ATOM 932 C CA . GLU A 1 119 ? -2.927 -18.909 -14.294 1.00 89.38 119 GLU A CA 1
ATOM 933 C C . GLU A 1 119 ? -3.225 -20.350 -14.724 1.00 89.38 119 GLU A C 1
ATOM 935 O O . GLU A 1 119 ? -2.761 -20.798 -15.772 1.00 89.38 119 GLU A O 1
ATOM 940 N N . LEU A 1 120 ? -4.059 -21.069 -13.968 1.00 90.25 120 LEU A N 1
ATOM 941 C CA . LEU A 1 120 ? -4.480 -22.430 -14.314 1.00 90.25 120 LEU A CA 1
ATOM 942 C C . LEU A 1 120 ? -5.237 -22.473 -15.648 1.00 90.25 120 LEU A C 1
ATOM 944 O O . LEU A 1 120 ? -4.995 -23.361 -16.467 1.00 90.25 120 LEU A O 1
ATOM 948 N N . ALA A 1 121 ? -6.113 -21.497 -15.893 1.00 87.00 121 ALA A N 1
ATOM 949 C CA . ALA A 1 121 ? -6.814 -21.368 -17.165 1.00 87.00 121 ALA A CA 1
ATOM 950 C C . ALA A 1 121 ? -5.846 -21.081 -18.325 1.00 87.00 121 ALA A C 1
ATOM 952 O O . ALA A 1 121 ? -5.984 -21.678 -19.393 1.00 87.00 121 ALA A O 1
ATOM 953 N N . ALA A 1 122 ? -4.839 -20.226 -18.119 1.00 88.81 122 ALA A N 1
ATOM 954 C CA . ALA A 1 122 ? -3.797 -19.954 -19.113 1.00 88.81 122 ALA A CA 1
ATOM 955 C C . ALA A 1 122 ? -2.943 -21.196 -19.427 1.00 88.81 122 ALA A C 1
ATOM 957 O O . ALA A 1 122 ? -2.494 -21.367 -20.559 1.00 88.81 122 ALA A O 1
ATOM 958 N N . LEU A 1 123 ? -2.773 -22.094 -18.453 1.00 91.75 123 LEU A N 1
ATOM 959 C CA . LEU A 1 123 ? -2.133 -23.401 -18.626 1.00 91.75 123 LEU A CA 1
ATOM 960 C C . LEU A 1 123 ? -3.055 -24.455 -19.270 1.00 91.75 123 LEU A C 1
ATOM 962 O O . LEU A 1 123 ? -2.639 -25.598 -19.460 1.00 91.75 123 LEU A O 1
ATOM 966 N N . GLY A 1 124 ? -4.295 -24.095 -19.617 1.00 86.06 124 GLY A N 1
ATOM 967 C CA . GLY A 1 124 ? -5.256 -24.988 -20.264 1.00 86.06 124 GLY A CA 1
ATOM 968 C C . GLY A 1 124 ? -5.869 -26.032 -19.329 1.00 86.06 124 GLY A C 1
ATOM 969 O O . GLY A 1 124 ? -6.443 -27.013 -19.804 1.00 86.06 124 GLY A O 1
ATOM 970 N N . VAL A 1 125 ? -5.766 -25.850 -18.007 1.00 83.44 125 VAL A N 1
ATOM 971 C CA . VAL A 1 125 ? -6.411 -26.738 -17.036 1.00 83.44 125 VAL A CA 1
ATOM 972 C C . VAL A 1 125 ? -7.922 -26.507 -17.106 1.00 83.44 125 VAL A C 1
ATOM 974 O O . VAL A 1 125 ? -8.427 -25.463 -16.691 1.00 83.44 125 VAL A O 1
ATOM 977 N N . ALA A 1 126 ? -8.650 -27.474 -17.671 1.00 66.25 126 ALA A N 1
ATOM 978 C CA . ALA A 1 126 ? -10.108 -27.442 -17.734 1.00 66.25 126 ALA A CA 1
ATOM 979 C C . ALA A 1 126 ? -10.703 -27.379 -16.316 1.00 66.25 126 ALA A C 1
ATOM 981 O O . ALA A 1 126 ? -10.183 -28.002 -15.391 1.00 66.25 126 ALA A O 1
ATOM 982 N N . ALA A 1 127 ? -11.768 -26.587 -16.167 1.00 64.94 127 ALA A N 1
ATOM 983 C CA . ALA A 1 127 ? -12.379 -26.189 -14.901 1.00 64.94 127 ALA A CA 1
ATOM 984 C C . ALA A 1 127 ? -12.484 -27.312 -13.851 1.00 64.94 127 ALA A C 1
ATOM 986 O O . ALA A 1 127 ? -12.776 -28.466 -14.170 1.00 64.94 127 ALA A O 1
ATOM 987 N N . LEU A 1 128 ? -12.322 -26.930 -12.577 1.00 60.16 128 LEU A N 1
ATOM 988 C CA . LEU A 1 128 ? -12.617 -27.782 -11.423 1.00 60.16 128 LEU A CA 1
ATOM 989 C C . LEU A 1 128 ? -13.998 -28.444 -11.598 1.00 60.16 128 LEU A C 1
ATOM 991 O O . LEU A 1 128 ? -14.952 -27.742 -11.965 1.00 60.16 128 LEU A O 1
ATOM 995 N N . PRO A 1 129 ? -14.129 -29.762 -11.339 1.00 56.94 129 PRO A N 1
ATOM 996 C CA . PRO A 1 129 ? -15.414 -30.440 -11.421 1.00 56.94 129 PRO A CA 1
ATOM 997 C C . PRO A 1 129 ? -16.423 -29.695 -10.547 1.00 56.94 129 PRO A C 1
ATOM 999 O O . PRO A 1 129 ? -16.202 -29.481 -9.354 1.00 56.94 129 PRO A O 1
ATOM 1002 N N . GLN A 1 130 ? -17.508 -29.246 -11.177 1.00 52.25 130 GLN A N 1
ATOM 1003 C CA . GLN A 1 130 ? -18.611 -28.589 -10.493 1.00 52.25 130 GLN A CA 1
ATOM 1004 C C . GLN A 1 130 ? -19.171 -29.591 -9.477 1.00 52.25 130 GLN A C 1
ATOM 1006 O O . GLN A 1 130 ? -19.516 -30.715 -9.839 1.00 52.25 130 GLN A O 1
ATOM 1011 N N . HIS A 1 131 ? -19.255 -29.201 -8.207 1.00 55.16 131 HIS A N 1
ATOM 1012 C CA . HIS A 1 131 ? -19.748 -30.047 -7.117 1.00 55.16 131 HIS A CA 1
ATOM 1013 C C . HIS A 1 131 ? -21.281 -30.233 -7.144 1.00 55.16 131 HIS A C 1
ATOM 1015 O O . HIS A 1 131 ? -21.882 -30.488 -6.108 1.00 55.16 131 HIS A O 1
ATOM 1021 N N . ASP A 1 132 ? -21.908 -30.171 -8.323 1.00 53.72 132 ASP A N 1
ATOM 1022 C CA . ASP A 1 132 ? -23.320 -30.518 -8.550 1.00 53.72 132 ASP A CA 1
ATOM 1023 C C . ASP A 1 132 ? -23.572 -32.034 -8.478 1.00 53.72 132 ASP A C 1
ATOM 1025 O O . ASP A 1 132 ? -24.645 -32.514 -8.837 1.00 53.72 132 ASP A O 1
ATOM 1029 N N . ALA A 1 133 ? -22.600 -32.811 -7.986 1.00 52.62 133 ALA A N 1
ATOM 1030 C CA . ALA A 1 133 ? -22.842 -34.177 -7.555 1.00 52.62 133 ALA A CA 1
ATOM 1031 C C . ALA A 1 133 ? -23.952 -34.144 -6.488 1.00 52.62 133 ALA A C 1
ATOM 1033 O O . ALA A 1 133 ? -23.725 -33.599 -5.401 1.00 52.62 133 ALA A O 1
ATOM 1034 N N . PRO A 1 134 ? -25.148 -34.696 -6.771 1.00 53.78 134 PRO A N 1
ATOM 1035 C CA . PRO A 1 134 ? -26.231 -34.706 -5.806 1.00 53.78 134 PRO A CA 1
ATOM 1036 C C . PRO A 1 134 ? -25.732 -35.399 -4.543 1.00 53.78 134 PRO A C 1
ATOM 1038 O O . PRO A 1 134 ? -25.175 -36.499 -4.612 1.00 53.78 134 PRO A O 1
ATOM 1041 N N . LEU A 1 135 ? -25.905 -34.750 -3.390 1.00 55.94 135 LEU A N 1
ATOM 1042 C CA . LEU A 1 135 ? -25.659 -35.397 -2.107 1.00 55.94 135 LEU A CA 1
ATOM 1043 C C . LEU A 1 135 ? -26.457 -36.709 -2.099 1.00 55.94 135 LEU A C 1
ATOM 1045 O O . LEU A 1 135 ? -27.646 -36.669 -2.425 1.00 55.94 135 LEU A O 1
ATOM 1049 N N . PRO A 1 136 ? -25.850 -37.860 -1.756 1.00 56.62 136 PRO A N 1
ATOM 1050 C CA . PRO A 1 136 ? -26.599 -39.100 -1.671 1.00 56.62 136 PRO A CA 1
ATOM 1051 C C . PRO A 1 136 ? -27.725 -38.904 -0.657 1.00 56.62 136 PRO A C 1
ATOM 1053 O O . PRO A 1 136 ? -27.475 -38.669 0.529 1.00 56.62 136 PRO A O 1
ATOM 1056 N N . SER A 1 137 ? -28.964 -38.953 -1.144 1.00 53.47 137 SER A N 1
ATOM 1057 C CA . SER A 1 137 ? -30.171 -38.924 -0.332 1.00 53.47 137 SER A CA 1
ATOM 1058 C C . SER A 1 137 ? -30.071 -40.063 0.678 1.00 53.47 137 SER A C 1
ATOM 1060 O O . SER A 1 137 ? -30.137 -41.238 0.321 1.00 53.47 137 SER A O 1
ATOM 1062 N N . LYS A 1 138 ? -29.851 -39.736 1.955 1.00 55.12 138 LYS A N 1
ATOM 1063 C CA . LYS A 1 138 ? -30.093 -40.685 3.040 1.00 55.12 138 LYS A CA 1
ATOM 1064 C C . LYS A 1 138 ? -31.603 -40.824 3.165 1.00 55.12 138 LYS A C 1
ATOM 1066 O O . LYS A 1 138 ? -32.204 -40.125 3.970 1.00 55.12 138 LYS A O 1
ATOM 1071 N N . ASP A 1 139 ? -32.199 -41.708 2.376 1.00 55.22 139 ASP A N 1
ATOM 1072 C CA . ASP A 1 139 ? -33.502 -42.265 2.718 1.00 55.22 139 ASP A CA 1
ATOM 1073 C C . ASP A 1 139 ? -33.289 -43.263 3.862 1.00 55.22 139 ASP A C 1
ATOM 1075 O O . ASP A 1 139 ? -32.647 -44.301 3.658 1.00 55.22 139 ASP A O 1
ATOM 1079 N N . PRO A 1 140 ? -33.793 -43.009 5.082 1.00 44.59 140 PRO A N 1
ATOM 1080 C CA . PRO A 1 140 ? -33.905 -44.068 6.058 1.00 44.59 140 PRO A CA 1
ATOM 1081 C C . PRO A 1 140 ? -35.145 -44.875 5.676 1.00 44.59 140 PRO A C 1
ATOM 1083 O O . PRO A 1 140 ? -36.264 -44.537 6.057 1.00 44.59 140 PRO A O 1
ATOM 1086 N N . LYS A 1 141 ? -34.967 -45.964 4.922 1.00 46.97 141 LYS A N 1
ATOM 1087 C CA . LYS A 1 141 ? -36.005 -46.995 4.846 1.00 46.97 141 LYS A CA 1
ATOM 1088 C C . LYS A 1 141 ? -36.065 -47.678 6.211 1.00 46.97 141 LYS A C 1
ATOM 1090 O O . LYS A 1 141 ? -35.327 -48.623 6.471 1.00 46.97 141 LYS A O 1
ATOM 1095 N N . GLN A 1 142 ? -36.902 -47.146 7.094 1.00 49.78 142 GLN A N 1
ATOM 1096 C CA . GLN A 1 142 ? -37.352 -47.823 8.302 1.00 49.78 142 GLN A CA 1
ATOM 1097 C C . GLN A 1 142 ? -38.259 -48.980 7.849 1.00 49.78 142 GLN A C 1
ATOM 1099 O O . GLN A 1 142 ? -39.252 -48.721 7.171 1.00 49.78 142 GLN A O 1
ATOM 1104 N N . PRO A 1 143 ? -37.921 -50.254 8.109 1.00 43.28 143 PRO A N 1
ATOM 1105 C CA . PRO A 1 143 ? -38.869 -51.331 7.888 1.00 43.28 143 PRO A CA 1
ATOM 1106 C C . PRO A 1 143 ? -39.869 -51.344 9.046 1.00 43.28 143 PRO A C 1
ATOM 1108 O O . PRO A 1 143 ? -39.486 -51.512 10.206 1.00 43.28 143 PRO A O 1
ATOM 1111 N N . ASP A 1 144 ? -41.138 -51.138 8.699 1.00 43.31 144 ASP A N 1
ATOM 1112 C CA . ASP A 1 144 ? -42.288 -51.270 9.586 1.00 43.31 144 ASP A CA 1
ATOM 1113 C C . ASP A 1 144 ? -42.279 -52.634 10.284 1.00 43.31 144 ASP A C 1
ATOM 1115 O O . ASP A 1 144 ? -42.295 -53.695 9.656 1.00 43.31 144 ASP A O 1
ATOM 1119 N N . ALA A 1 145 ? -42.271 -52.593 11.612 1.00 48.44 145 ALA A N 1
ATOM 1120 C CA . ALA A 1 145 ? -42.732 -53.699 12.425 1.00 48.44 145 ALA A CA 1
ATOM 1121 C C . ALA A 1 145 ? -44.263 -53.706 12.375 1.00 48.44 145 ALA A C 1
ATOM 1123 O O . ALA A 1 145 ? -44.860 -52.674 12.658 1.00 48.44 145 ALA A O 1
ATOM 1124 N N . MET A 1 146 ? -44.861 -54.849 12.025 1.00 44.41 146 MET A N 1
ATOM 1125 C CA . MET A 1 146 ? -46.025 -55.504 12.652 1.00 44.41 146 MET A CA 1
ATOM 1126 C C . MET A 1 146 ? -46.691 -56.425 11.617 1.00 44.41 146 MET A C 1
ATOM 1128 O O . MET A 1 146 ? -47.351 -55.952 10.698 1.00 44.41 146 MET A O 1
ATOM 1132 N N . ASP A 1 147 ? -46.562 -57.741 11.798 1.00 44.38 147 ASP A N 1
ATOM 1133 C CA . ASP A 1 147 ? -47.522 -58.706 11.255 1.00 44.38 147 ASP A CA 1
ATOM 1134 C C . ASP A 1 147 ? -48.066 -59.551 12.415 1.00 44.38 147 ASP A C 1
ATOM 1136 O O . ASP A 1 147 ? -47.318 -60.174 13.174 1.00 44.38 147 ASP A O 1
ATOM 1140 N N . HIS A 1 148 ? -49.381 -59.473 12.607 1.00 44.38 148 HIS A N 1
ATOM 1141 C CA . HIS A 1 148 ? -50.146 -60.185 13.620 1.00 44.38 148 HIS A CA 1
ATOM 1142 C C . HIS A 1 148 ? -50.491 -61.586 13.103 1.00 44.38 148 HIS A C 1
ATOM 1144 O O . HIS A 1 148 ? -51.502 -61.781 12.432 1.00 44.38 148 HIS A O 1
ATOM 1150 N N . GLY A 1 149 ? -49.689 -62.583 13.473 1.00 38.69 149 GLY A N 1
ATOM 1151 C CA . GLY A 1 149 ? -50.026 -63.992 13.268 1.00 38.69 149 GLY A CA 1
ATOM 1152 C C . GLY A 1 149 ? -50.927 -64.535 14.382 1.00 38.69 149 GLY A C 1
ATOM 1153 O O . GLY A 1 149 ? -50.432 -64.943 15.431 1.00 38.69 149 GLY A O 1
ATOM 1154 N N . MET A 1 150 ? -52.243 -64.559 14.152 1.00 38.62 150 MET A N 1
ATOM 1155 C CA . MET A 1 150 ? -53.233 -65.267 14.974 1.00 38.62 150 MET A CA 1
ATOM 1156 C C . MET A 1 150 ? -53.453 -66.699 14.441 1.00 38.62 150 MET A C 1
ATOM 1158 O O . MET A 1 150 ? -53.988 -66.845 13.350 1.00 38.62 150 MET A O 1
ATOM 1162 N N . LEU A 1 151 ? -53.090 -67.692 15.274 1.00 52.53 151 LEU A N 1
ATOM 1163 C CA . LEU A 1 151 ? -53.581 -69.087 15.430 1.00 52.53 151 LEU A CA 1
ATOM 1164 C C . LEU A 1 151 ? -53.639 -70.045 14.213 1.00 52.53 151 LEU A C 1
ATOM 1166 O O . LEU A 1 151 ? -53.921 -69.662 13.083 1.00 52.53 151 LEU A O 1
ATOM 1170 N N . PRO A 1 152 ? -53.488 -71.359 14.477 1.00 50.28 152 PRO A N 1
ATOM 1171 C CA . PRO A 1 152 ? -54.714 -72.154 14.426 1.00 50.28 152 PRO A CA 1
ATOM 1172 C C . PRO A 1 152 ? -54.928 -73.131 15.594 1.00 50.28 152 PRO A C 1
ATOM 1174 O O . PRO A 1 152 ? -54.017 -73.613 16.262 1.00 50.28 152 PRO A O 1
ATOM 1177 N N . ASP A 1 153 ? -56.221 -73.368 15.758 1.00 47.72 153 ASP A N 1
ATOM 1178 C CA . ASP A 1 153 ? -56.992 -74.273 16.598 1.00 47.72 153 ASP A CA 1
ATOM 1179 C C . ASP A 1 153 ? -56.737 -75.768 16.308 1.00 47.72 153 ASP A C 1
ATOM 1181 O O . ASP A 1 153 ? -56.556 -76.140 15.146 1.00 47.72 153 ASP A O 1
ATOM 1185 N N . SER A 1 154 ? -56.774 -76.619 17.345 1.00 45.22 154 SER A N 1
ATOM 1186 C CA . SER A 1 154 ? -57.520 -77.900 17.376 1.00 45.22 154 SER A CA 1
ATOM 1187 C C . SER A 1 154 ? -57.257 -78.705 18.666 1.00 45.22 154 SER A C 1
ATOM 1189 O O . SER A 1 154 ? -56.122 -79.033 19.006 1.00 45.22 154 SER A O 1
ATOM 1191 N N . ALA A 1 155 ? -58.357 -79.025 19.354 1.00 48.06 155 ALA A N 1
ATOM 1192 C CA . ALA A 1 155 ? -58.544 -79.870 20.547 1.00 48.06 155 ALA A CA 1
ATOM 1193 C C . ALA A 1 155 ? -58.447 -81.401 20.235 1.00 48.06 155 ALA A C 1
ATOM 1195 O O . ALA A 1 155 ? -57.966 -81.729 19.151 1.00 48.06 155 ALA A O 1
ATOM 1196 N N . PRO A 1 156 ? -58.982 -82.376 21.029 1.00 57.03 156 PRO A N 1
ATOM 1197 C CA . PRO A 1 156 ? -59.376 -82.427 22.453 1.00 57.03 156 PRO A CA 1
ATOM 1198 C C . PRO A 1 156 ? -58.893 -83.692 23.245 1.00 57.03 156 PRO A C 1
ATOM 1200 O O . PRO A 1 156 ? -58.403 -84.662 22.680 1.00 57.03 156 PRO A O 1
ATOM 1203 N N . ALA A 1 157 ? -59.145 -83.656 24.566 1.00 42.75 157 ALA A N 1
ATOM 1204 C CA . ALA A 1 157 ? -59.558 -84.716 25.519 1.00 42.75 157 ALA A CA 1
ATOM 1205 C C . ALA A 1 157 ? -58.837 -86.086 25.623 1.00 42.75 157 ALA A C 1
ATOM 1207 O O . ALA A 1 157 ? -58.924 -86.930 24.734 1.00 42.75 157 ALA A O 1
ATOM 1208 N N . THR A 1 158 ? -58.350 -86.409 26.831 1.00 48.88 158 THR A N 1
ATOM 1209 C CA . THR A 1 158 ? -59.015 -87.307 27.813 1.00 48.88 158 THR A CA 1
ATOM 1210 C C . THR A 1 158 ? -58.491 -86.989 29.211 1.00 48.88 158 THR A C 1
ATOM 1212 O O . THR A 1 158 ? -57.270 -86.744 29.326 1.00 48.88 158 THR A O 1
#

Foldseek 3Di:
DPPPFDKDDLVVVLVVLLVVLVVVVVVVVVVPDPPDDDPVDPCPVVVSVVSNPFDQFADDDPDDGGHTPSSVVSLVVVVVCVVVVQWDFPDPPRSTMITGDPVVVVVVVVVVVVVVVVVCVVVVPPDDPDPPPPDPPPDPPDDDDDDDDDDDDDDDDD

Secondary structure (DSSP, 8-state):
------EEEHHHHHHHHHHHHHHHHHHHHHTT--SPPPTTSTTHHHHHHHHHHS-SSPPP-TTSPPPPHHHHHHHHHHHHHHHTTSEEEEE-GGG-EEEEPHHHHHHHHHHHHHHHHHHHHHTT---PPPS----------PPPP-------------

Radius of gyration: 33.22 Å; chains: 1; bounding box: 81×112×51 Å

Sequence (158 aa):
DDEHVGRVSVQKVDGDVRAYATVLERRAAAADVDTDPPAGSPGLEGLWRAYLRRNPTGRTDKDRTPRSATYALVKKAFNHLEQRGFVRATSEEEGGTYATNVLYRLHIRDQAAREMLQELAALGVAALPQHDAPLPSKDPKQPDAMDHGMLPDSAPAT